Protein AF-A0A930RIY2-F1 (afdb_monomer)

Sequence (164 aa):
MNDEELATIKSMLDIPRTINLCKFKLENVSKNFFSSYSLIGGMIKDPFEQYTRGIDPYHAALVITTNESVLKKRIERYMRRYGLFAEEFTKSELEELRTSVKSKNSTNLTKRAYEWIQEVDYYLTARYDDEIYLNMTGEEKIQQLREMQELDNEFEDMMRGVEI

Mean predicted aligned error: 11.51 Å

Foldseek 3Di:
DDPVLLVLLVVLLCLVVVLVVLVVCLVCLLVVLVQAAAQCWPPHAHPVRDIHHHDHPVVSVVSSVVSNVVSVVVSVVSCQLSVQLCVVDDPVLSVVCVVCSVVVHDDPSSVVSSVSSVVSVVVVVVVVVVVVQVPDDPVVVVVVVVVVVVVVVVVVVVVVVPDD

Radius of gyration: 24.37 Å; Cα contacts (8 Å, |Δi|>4): 97; chains: 1; bounding box: 45×56×54 Å

Secondary structure (DSSP, 8-state):
--HHHHHHHHHHHTHHHHHHHHHHHHHTHHHHHHHH-BSSEEEEE-TTSPEEEB--HHHHHHHHHHHHHHHHHHHHHHHHHHHHHHHTS-HHHHHHHHHHHHHT---HHHHHHHHHHHHHHHHHHHHHHHHHHHHS-HHHHHHHHHHHHHHHHHHHHHHHTT--

pLDDT: mean 84.25, std 10.57, range [46.91, 95.94]

Structure (mmCIF, N/CA/C/O backbone):
data_AF-A0A930RIY2-F1
#
_entry.id   AF-A0A930RIY2-F1
#
loop_
_atom_site.group_PDB
_atom_site.id
_atom_site.type_symbol
_atom_site.label_atom_id
_atom_site.label_alt_id
_atom_site.label_comp_id
_atom_site.label_asym_id
_atom_site.label_entity_id
_atom_site.label_seq_id
_atom_site.pdbx_PDB_ins_code
_atom_site.Cartn_x
_atom_site.Cartn_y
_atom_site.Cartn_z
_atom_site.occupancy
_atom_site.B_iso_or_equiv
_atom_site.auth_seq_id
_atom_site.auth_comp_id
_atom_site.auth_asym_id
_atom_site.auth_atom_id
_atom_site.pdbx_PDB_model_num
ATOM 1 N N . MET A 1 1 ? -22.168 0.232 12.206 1.00 69.19 1 MET A N 1
ATOM 2 C CA . MET A 1 1 ? -20.896 0.718 11.644 1.00 69.19 1 MET A CA 1
ATOM 3 C C . MET A 1 1 ? -21.192 1.145 10.227 1.00 69.19 1 MET A C 1
ATOM 5 O O . MET A 1 1 ? -21.929 0.421 9.562 1.00 69.19 1 MET A O 1
ATOM 9 N N . ASN A 1 2 ? -20.722 2.317 9.816 1.00 85.50 2 ASN A N 1
ATOM 10 C CA . ASN A 1 2 ? -20.922 2.797 8.452 1.00 85.50 2 ASN A CA 1
ATOM 11 C C . ASN A 1 2 ? -20.088 1.944 7.472 1.00 85.50 2 ASN A C 1
ATOM 13 O O . ASN A 1 2 ? -19.041 1.410 7.848 1.00 85.50 2 ASN A O 1
ATOM 17 N N . ASP A 1 3 ? -20.537 1.795 6.226 1.00 86.19 3 ASP A N 1
ATOM 18 C CA . ASP A 1 3 ? -19.811 1.014 5.214 1.00 86.19 3 ASP A CA 1
ATOM 19 C C . ASP A 1 3 ? -18.448 1.651 4.884 1.00 86.19 3 ASP A C 1
ATOM 21 O O . ASP A 1 3 ? -17.471 0.941 4.631 1.00 86.19 3 ASP A O 1
ATOM 25 N N . GLU A 1 4 ? -18.354 2.980 4.975 1.00 86.31 4 GLU A N 1
ATOM 26 C CA . GLU A 1 4 ? -17.106 3.733 4.809 1.00 86.31 4 GLU A CA 1
ATOM 27 C C . GLU A 1 4 ? -16.102 3.455 5.936 1.00 86.31 4 GLU A C 1
ATOM 29 O O . GLU A 1 4 ? -14.951 3.118 5.659 1.00 86.31 4 GLU A O 1
ATOM 34 N N . GLU A 1 5 ? -16.543 3.508 7.199 1.00 86.38 5 GLU A N 1
ATOM 35 C CA . GLU A 1 5 ? -15.726 3.154 8.375 1.00 86.38 5 GLU A CA 1
ATOM 36 C C . GLU A 1 5 ? -15.212 1.713 8.280 1.00 86.38 5 GLU A C 1
ATOM 38 O O . GLU A 1 5 ? -14.064 1.404 8.604 1.00 86.38 5 GLU A O 1
ATOM 43 N N . LEU A 1 6 ? -16.062 0.804 7.796 1.00 88.38 6 LEU A N 1
ATOM 44 C CA . LEU A 1 6 ? -15.684 -0.587 7.600 1.00 88.38 6 LEU A CA 1
ATOM 45 C C . LEU A 1 6 ? -14.583 -0.720 6.548 1.00 88.38 6 LEU A C 1
ATOM 47 O O . LEU A 1 6 ? -13.618 -1.465 6.746 1.00 88.38 6 LEU A O 1
ATOM 51 N N . ALA A 1 7 ? -14.733 -0.018 5.425 1.00 89.19 7 ALA A N 1
ATOM 52 C CA . ALA A 1 7 ? -13.786 -0.057 4.323 1.00 89.19 7 ALA A CA 1
ATOM 53 C C . ALA A 1 7 ? -12.419 0.517 4.720 1.00 89.19 7 ALA A C 1
ATOM 55 O O . ALA A 1 7 ? -11.395 -0.096 4.401 1.00 89.19 7 ALA A O 1
ATOM 56 N N . THR A 1 8 ? -12.385 1.633 5.454 1.00 91.69 8 THR A N 1
ATOM 57 C CA . THR A 1 8 ? -11.132 2.259 5.902 1.00 91.69 8 THR A CA 1
ATOM 58 C C . THR A 1 8 ? -10.374 1.358 6.870 1.00 91.69 8 THR A C 1
ATOM 60 O O . THR A 1 8 ? -9.213 1.034 6.602 1.00 91.69 8 THR A O 1
ATOM 63 N N . ILE A 1 9 ? -11.028 0.851 7.922 1.00 91.44 9 ILE A N 1
ATOM 64 C CA . ILE A 1 9 ? -10.395 -0.058 8.893 1.00 91.44 9 ILE A CA 1
ATOM 65 C C . ILE A 1 9 ? -9.908 -1.329 8.192 1.00 91.44 9 ILE A C 1
ATOM 67 O O . ILE A 1 9 ? -8.777 -1.772 8.403 1.00 91.44 9 ILE A O 1
ATOM 71 N N . LYS A 1 10 ? -10.727 -1.910 7.305 1.00 92.38 10 LYS A N 1
ATOM 72 C CA . LYS A 1 10 ? -10.335 -3.095 6.535 1.00 92.38 10 LYS A CA 1
ATOM 73 C C . LYS A 1 10 ? -9.099 -2.828 5.678 1.00 92.38 10 LYS A C 1
ATOM 75 O O . LYS A 1 10 ? -8.189 -3.652 5.662 1.00 92.38 10 LYS A O 1
ATOM 80 N N . SER A 1 11 ? -9.046 -1.679 5.004 1.00 91.56 11 SER A N 1
ATOM 81 C CA . SER A 1 11 ? -7.895 -1.299 4.185 1.00 91.56 11 SER A CA 1
ATOM 82 C C . SER A 1 11 ? -6.613 -1.168 5.013 1.00 91.56 11 SER A C 1
ATOM 84 O O . SER A 1 11 ? -5.565 -1.635 4.566 1.00 91.56 11 SER A O 1
ATOM 86 N N . MET A 1 12 ? -6.706 -0.621 6.234 1.00 93.00 12 MET A N 1
ATOM 87 C CA . MET A 1 12 ? -5.584 -0.482 7.166 1.00 93.00 12 MET A CA 1
ATOM 88 C C . MET A 1 12 ? -5.091 -1.853 7.653 1.00 93.00 12 MET A C 1
ATOM 90 O O . MET A 1 12 ? -3.896 -2.147 7.613 1.00 93.00 12 MET A O 1
ATOM 94 N N . LEU A 1 13 ? -6.013 -2.744 8.028 1.00 92.50 13 LEU A N 1
ATOM 95 C CA . LEU A 1 13 ? -5.689 -4.108 8.458 1.00 92.50 13 LEU A CA 1
ATOM 96 C C . LEU A 1 13 ? -5.088 -4.978 7.344 1.00 92.50 13 LEU A C 1
ATOM 98 O O . LEU A 1 13 ? -4.334 -5.909 7.639 1.00 92.50 13 LEU A O 1
ATOM 102 N N . ASP A 1 14 ? -5.402 -4.681 6.080 1.00 94.12 14 ASP A N 1
ATOM 103 C CA . ASP A 1 14 ? -4.854 -5.368 4.907 1.00 94.12 14 ASP A CA 1
ATOM 104 C C . ASP A 1 14 ? -3.456 -4.856 4.500 1.00 94.12 14 ASP A C 1
ATOM 106 O O . ASP A 1 14 ? -2.794 -5.490 3.669 1.00 94.12 14 ASP A O 1
ATOM 110 N N . ILE A 1 15 ? -2.944 -3.763 5.088 1.00 93.44 15 ILE A N 1
ATOM 111 C CA . ILE A 1 15 ? -1.629 -3.199 4.731 1.00 93.44 15 ILE A CA 1
ATOM 112 C C . ILE A 1 15 ? -0.478 -4.222 4.813 1.00 93.44 15 ILE A C 1
ATOM 114 O O . ILE A 1 15 ? 0.311 -4.299 3.869 1.00 93.44 15 ILE A O 1
ATOM 118 N N . PRO A 1 16 ? -0.357 -5.076 5.846 1.00 93.75 16 PRO A N 1
ATOM 119 C CA . PRO A 1 16 ? 0.703 -6.086 5.883 1.00 93.75 16 PRO A CA 1
ATOM 120 C C . PRO A 1 16 ? 0.680 -7.024 4.667 1.00 93.75 16 PRO A C 1
ATOM 122 O O . PRO A 1 16 ? 1.724 -7.387 4.119 1.00 93.75 16 PRO A O 1
ATOM 125 N N . ARG A 1 17 ? -0.519 -7.379 4.185 1.00 94.50 17 ARG A N 1
ATOM 126 C CA . ARG A 1 17 ? -0.685 -8.201 2.983 1.00 94.50 17 ARG A CA 1
ATOM 127 C C . ARG A 1 17 ? -0.276 -7.434 1.727 1.00 94.50 17 ARG A C 1
ATOM 129 O O . ARG A 1 17 ? 0.386 -8.008 0.861 1.00 94.50 17 ARG A O 1
ATOM 136 N N . THR A 1 18 ? -0.636 -6.155 1.618 1.00 93.94 18 THR A N 1
ATOM 137 C CA . THR A 1 18 ? -0.250 -5.329 0.463 1.00 93.94 18 THR A CA 1
ATOM 138 C C . THR A 1 18 ? 1.257 -5.069 0.420 1.00 93.94 18 THR A C 1
ATOM 140 O O . THR A 1 18 ? 1.834 -5.099 -0.668 1.00 93.94 18 THR A O 1
ATOM 143 N N . ILE A 1 19 ? 1.920 -4.920 1.573 1.00 93.75 19 ILE A N 1
ATOM 144 C CA . ILE A 1 19 ? 3.385 -4.843 1.680 1.00 93.75 19 ILE A CA 1
ATOM 145 C C . ILE A 1 19 ? 4.026 -6.112 1.117 1.00 93.75 19 ILE A C 1
ATOM 147 O O . ILE A 1 19 ? 4.914 -6.019 0.270 1.00 93.75 19 ILE A O 1
ATOM 151 N N . ASN A 1 20 ? 3.558 -7.292 1.531 1.00 95.75 20 ASN A N 1
ATOM 152 C CA . ASN A 1 20 ? 4.089 -8.564 1.034 1.00 95.75 20 ASN A CA 1
ATOM 153 C C . ASN A 1 20 ? 3.883 -8.720 -0.477 1.00 95.75 20 ASN A C 1
ATOM 155 O O . ASN A 1 20 ? 4.797 -9.141 -1.182 1.00 95.75 20 ASN A O 1
ATOM 159 N N . LEU A 1 21 ? 2.725 -8.305 -0.998 1.00 94.75 21 LEU A N 1
ATOM 160 C CA . LEU A 1 21 ? 2.482 -8.283 -2.439 1.00 94.75 21 LEU A CA 1
ATOM 161 C C . LEU A 1 21 ? 3.440 -7.326 -3.167 1.00 94.75 21 LEU A C 1
ATOM 163 O O . LEU A 1 21 ? 3.935 -7.655 -4.243 1.00 94.75 21 LEU A O 1
ATOM 167 N N . CYS A 1 22 ? 3.716 -6.150 -2.599 1.00 93.31 22 CYS A N 1
ATOM 168 C CA . CYS A 1 22 ? 4.669 -5.205 -3.178 1.00 93.31 22 CYS A CA 1
ATOM 169 C C . CYS A 1 22 ? 6.101 -5.753 -3.151 1.00 93.31 22 CYS A C 1
ATOM 171 O O . CYS A 1 22 ? 6.808 -5.589 -4.140 1.00 93.31 22 CYS A O 1
ATOM 173 N N . LYS A 1 23 ? 6.513 -6.438 -2.075 1.00 95.38 23 LYS A N 1
ATOM 174 C CA . LYS A 1 23 ? 7.815 -7.122 -1.989 1.00 95.38 23 LYS A CA 1
ATOM 175 C C . LYS A 1 23 ? 7.941 -8.219 -3.042 1.00 95.38 23 LYS A C 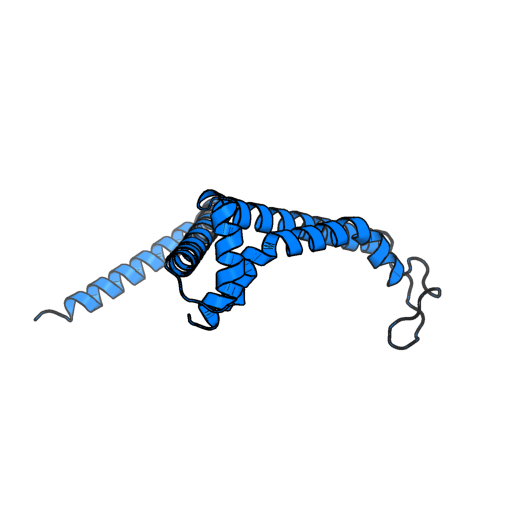1
ATOM 177 O O . LYS A 1 23 ? 8.906 -8.229 -3.794 1.00 95.38 23 LYS A O 1
ATOM 182 N N . PHE A 1 24 ? 6.913 -9.054 -3.181 1.00 95.88 24 PHE A N 1
ATOM 183 C CA . PHE A 1 24 ? 6.867 -10.076 -4.225 1.00 95.88 24 PHE A CA 1
ATOM 184 C C . PHE A 1 24 ? 6.975 -9.466 -5.632 1.00 95.88 24 PHE A C 1
ATOM 186 O O . PHE A 1 24 ? 7.712 -9.965 -6.480 1.00 95.88 24 PHE A O 1
ATOM 193 N N . LYS A 1 25 ? 6.268 -8.358 -5.893 1.00 94.00 25 LYS A N 1
ATOM 194 C CA . LYS A 1 25 ? 6.387 -7.630 -7.165 1.00 94.00 25 LYS A CA 1
ATOM 195 C C . LYS A 1 25 ? 7.785 -7.056 -7.365 1.00 94.00 25 LYS A C 1
ATOM 197 O O . LYS A 1 25 ? 8.281 -7.133 -8.481 1.00 94.00 25 LYS A O 1
ATOM 202 N N . LEU A 1 26 ? 8.396 -6.513 -6.310 1.00 94.44 26 LEU A N 1
ATOM 203 C CA . LEU A 1 26 ? 9.739 -5.933 -6.337 1.00 94.44 26 LEU A CA 1
ATOM 204 C C . LEU A 1 26 ? 10.788 -6.983 -6.725 1.00 94.44 26 LEU A C 1
ATOM 206 O O . LEU A 1 26 ? 11.596 -6.734 -7.610 1.00 94.44 26 LEU A O 1
ATOM 210 N N . GLU A 1 27 ? 10.721 -8.173 -6.127 1.00 95.94 27 GLU A N 1
ATOM 211 C CA . GLU A 1 27 ? 11.611 -9.300 -6.446 1.00 95.94 27 GLU A CA 1
ATOM 212 C C . GLU A 1 27 ? 11.461 -9.792 -7.894 1.00 95.94 27 GLU A C 1
ATOM 214 O O . GLU A 1 27 ? 12.391 -10.361 -8.459 1.00 95.94 27 GLU A O 1
ATOM 219 N N . ASN A 1 28 ? 10.301 -9.556 -8.514 1.00 95.31 28 ASN A N 1
ATOM 220 C CA . ASN A 1 28 ? 9.973 -10.046 -9.851 1.00 95.31 28 ASN A CA 1
ATOM 221 C C . ASN A 1 28 ? 9.880 -8.938 -10.919 1.00 95.31 28 ASN A C 1
ATOM 223 O O . ASN A 1 28 ? 9.392 -9.218 -12.013 1.00 95.31 28 ASN A O 1
ATOM 227 N N . VAL A 1 29 ? 10.329 -7.699 -10.662 1.00 93.19 29 VAL A N 1
ATOM 228 C CA . VAL A 1 29 ? 10.192 -6.582 -11.628 1.00 93.19 29 VAL A CA 1
ATOM 229 C C . VAL A 1 29 ? 10.844 -6.911 -12.967 1.00 93.19 29 VAL A C 1
ATOM 231 O O . VAL A 1 29 ? 10.189 -6.819 -14.004 1.00 93.19 29 VAL A O 1
ATOM 234 N N . SER A 1 30 ? 12.109 -7.331 -12.952 1.00 92.12 30 SER A N 1
ATOM 235 C CA . SER A 1 30 ? 12.857 -7.667 -14.168 1.00 92.12 30 SER A CA 1
ATOM 236 C C . SER A 1 30 ? 12.238 -8.857 -14.901 1.00 92.12 30 SER A C 1
ATOM 238 O O . SER A 1 30 ? 12.022 -8.804 -16.109 1.00 92.12 30 SER A O 1
ATOM 240 N N . LYS A 1 31 ? 11.871 -9.909 -14.163 1.00 93.06 31 LYS A N 1
ATOM 241 C CA . LYS A 1 31 ? 11.216 -11.101 -14.714 1.00 93.06 31 LYS A CA 1
ATOM 242 C C . LYS A 1 31 ? 9.894 -10.760 -15.407 1.00 93.06 31 LYS A C 1
ATOM 24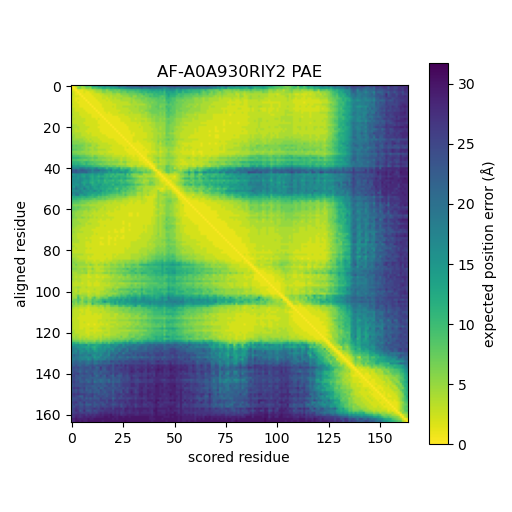4 O O . LYS A 1 31 ? 9.658 -11.221 -16.518 1.00 93.06 31 LYS A O 1
ATOM 249 N N . ASN A 1 32 ? 9.063 -9.931 -14.779 1.00 90.75 32 ASN A N 1
ATOM 250 C CA . ASN A 1 32 ? 7.787 -9.485 -15.341 1.00 90.75 32 ASN A CA 1
ATOM 251 C C . ASN A 1 32 ? 7.978 -8.545 -16.540 1.00 90.75 32 ASN A C 1
ATOM 253 O O . ASN A 1 32 ? 7.176 -8.549 -17.473 1.00 90.75 32 ASN A O 1
ATOM 257 N N . PHE A 1 33 ? 9.045 -7.742 -16.532 1.00 90.00 33 PHE A N 1
ATOM 258 C CA . PHE A 1 33 ? 9.402 -6.920 -17.680 1.00 90.00 33 PHE A CA 1
ATOM 259 C C . PHE A 1 33 ? 9.737 -7.813 -18.883 1.00 90.00 33 PHE A C 1
ATOM 261 O O . PHE A 1 33 ? 9.082 -7.727 -19.919 1.00 90.00 33 PHE A O 1
ATOM 268 N N . PHE A 1 34 ? 10.671 -8.752 -18.731 1.00 89.56 34 PHE A N 1
ATOM 269 C CA . PHE A 1 34 ? 11.093 -9.629 -19.829 1.00 89.56 34 PHE A CA 1
ATOM 270 C C . PHE A 1 34 ? 10.067 -10.697 -20.230 1.00 89.56 34 PHE A C 1
ATOM 272 O O . PHE A 1 34 ? 10.224 -11.316 -21.277 1.00 89.56 34 PHE A O 1
ATOM 279 N N . SER A 1 35 ? 8.999 -10.915 -19.455 1.00 87.31 35 SER A N 1
ATOM 280 C CA . SER A 1 35 ? 7.879 -11.753 -19.904 1.00 87.31 35 SER A CA 1
ATOM 281 C C . SER A 1 35 ? 6.965 -11.044 -20.906 1.00 87.31 35 SER A C 1
ATOM 283 O O . SER A 1 35 ? 6.204 -11.707 -21.602 1.00 87.31 35 SER A O 1
ATOM 285 N N . SER A 1 36 ? 7.015 -9.710 -20.955 1.00 83.31 36 SER A N 1
ATOM 286 C CA . SER A 1 36 ? 6.127 -8.879 -21.784 1.00 83.31 36 SER A CA 1
ATOM 287 C C . SER A 1 36 ? 6.885 -8.117 -22.872 1.00 83.31 36 SER A C 1
ATOM 289 O O . SER A 1 36 ? 6.298 -7.690 -23.862 1.00 83.31 36 SER A O 1
ATOM 291 N N . TYR A 1 37 ? 8.195 -7.953 -22.695 1.00 84.81 37 TYR A N 1
ATOM 292 C CA . TYR A 1 37 ? 9.058 -7.144 -23.541 1.00 84.81 37 TYR A CA 1
ATOM 293 C C . TYR A 1 37 ? 10.274 -7.941 -24.004 1.00 84.81 37 TYR A C 1
ATOM 295 O O . TYR A 1 37 ? 10.851 -8.719 -23.2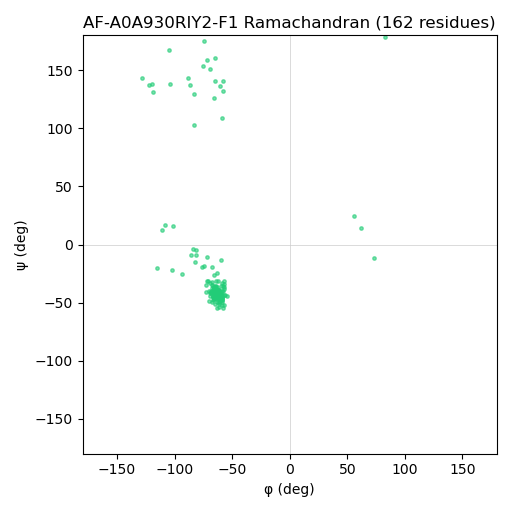46 1.00 84.81 37 TYR A O 1
ATOM 303 N N . SER A 1 38 ? 10.695 -7.707 -25.246 1.00 85.38 38 SER A N 1
ATOM 304 C CA . SER A 1 38 ? 11.892 -8.312 -25.829 1.00 85.38 38 SER A CA 1
ATOM 305 C C . SER A 1 38 ? 12.884 -7.228 -26.232 1.00 85.38 38 SER A C 1
ATOM 307 O O . SER A 1 38 ? 12.500 -6.218 -26.814 1.00 85.38 38 SER A O 1
ATOM 309 N N . LEU A 1 39 ? 14.170 -7.446 -25.957 1.00 86.94 39 LEU A N 1
ATOM 310 C CA . LEU A 1 39 ? 15.234 -6.538 -26.401 1.00 86.94 39 LEU A CA 1
ATOM 311 C C . LEU A 1 39 ? 15.486 -6.654 -27.911 1.00 86.94 39 LEU A C 1
ATOM 313 O O . LEU A 1 39 ? 15.763 -5.666 -28.578 1.00 86.94 39 LEU A O 1
ATOM 317 N N . ILE A 1 40 ? 15.353 -7.862 -28.461 1.00 85.00 40 ILE A N 1
ATOM 318 C CA . ILE A 1 40 ? 15.619 -8.152 -29.879 1.00 85.00 40 ILE A CA 1
ATOM 319 C C . ILE A 1 40 ? 14.326 -8.044 -30.711 1.00 85.00 40 ILE A C 1
ATOM 321 O O . ILE A 1 40 ? 14.363 -7.742 -31.901 1.00 85.00 40 ILE A O 1
ATOM 325 N N . GLY A 1 41 ? 13.167 -8.231 -30.074 1.00 81.75 41 GLY A N 1
ATOM 326 C CA . GLY A 1 41 ? 11.870 -8.362 -30.738 1.00 81.75 41 GLY A CA 1
ATOM 327 C C . GLY A 1 41 ? 11.613 -9.787 -31.234 1.00 81.75 41 GLY A C 1
ATOM 328 O O . GLY A 1 41 ? 12.429 -10.685 -31.032 1.00 81.75 41 GLY A O 1
ATOM 329 N N . GLY A 1 42 ? 10.444 -10.032 -31.828 1.00 74.00 42 GLY A N 1
ATOM 330 C CA . GLY A 1 42 ? 10.153 -11.274 -32.564 1.00 74.00 42 GLY A CA 1
ATOM 331 C C . GLY A 1 42 ? 9.928 -12.544 -31.730 1.00 74.00 42 GLY A C 1
ATOM 332 O O . GLY A 1 42 ? 9.469 -13.542 -32.271 1.00 74.00 42 GLY A O 1
ATOM 333 N N . MET A 1 43 ? 10.225 -12.536 -30.427 1.00 72.31 43 MET A N 1
ATOM 334 C CA . MET A 1 43 ? 10.127 -13.732 -29.571 1.00 72.31 43 MET A CA 1
ATOM 335 C C . MET A 1 43 ? 8.876 -13.769 -28.686 1.00 72.31 43 MET A C 1
ATOM 337 O O . MET A 1 43 ? 8.464 -14.842 -28.256 1.00 72.31 43 MET A O 1
ATOM 341 N N . ILE A 1 44 ? 8.265 -12.613 -28.419 1.00 82.00 44 ILE A N 1
ATOM 342 C CA . ILE A 1 44 ? 7.082 -12.482 -27.559 1.00 82.00 44 ILE A CA 1
ATOM 343 C C . ILE A 1 44 ? 5.950 -11.911 -28.403 1.00 82.00 44 ILE A C 1
ATOM 345 O O . ILE A 1 44 ? 6.162 -10.924 -29.111 1.00 82.00 44 ILE A O 1
ATOM 349 N N . LYS A 1 45 ? 4.770 -12.532 -28.334 1.00 81.88 45 LYS A N 1
ATOM 350 C CA . LYS A 1 45 ? 3.540 -11.995 -28.920 1.00 81.88 45 LYS A CA 1
ATOM 351 C C . LYS A 1 45 ? 2.860 -11.057 -27.924 1.00 81.88 45 LYS A C 1
ATOM 353 O O . LYS A 1 45 ? 2.797 -11.363 -26.735 1.00 81.88 45 LYS A O 1
ATOM 358 N N . ASP A 1 46 ? 2.368 -9.932 -28.412 1.00 77.62 46 ASP A N 1
ATOM 359 C CA . ASP A 1 46 ? 1.526 -9.020 -27.649 1.00 77.62 46 ASP A CA 1
ATOM 360 C C . ASP A 1 46 ? 0.092 -9.589 -27.491 1.00 77.62 46 ASP A C 1
ATOM 362 O O . ASP A 1 46 ? -0.227 -10.646 -28.052 1.00 77.62 46 ASP A O 1
ATOM 366 N N . PRO A 1 47 ? -0.802 -8.921 -26.734 1.00 81.81 47 PRO A N 1
ATOM 367 C CA . PRO A 1 47 ? -2.191 -9.363 -26.573 1.00 81.81 47 PRO A CA 1
ATOM 368 C C . PRO A 1 47 ? -3.008 -9.453 -27.875 1.00 81.81 47 PRO A C 1
ATOM 370 O O . PRO A 1 47 ? -4.086 -10.040 -27.862 1.00 81.81 47 PRO A O 1
ATOM 373 N N . PHE A 1 48 ? -2.520 -8.886 -28.982 1.00 84.56 48 PHE A N 1
ATOM 374 C CA . PHE A 1 48 ? -3.141 -8.930 -30.309 1.00 84.56 48 PHE A CA 1
ATOM 375 C C . PHE A 1 48 ? -2.467 -9.960 -31.233 1.00 84.56 48 PHE A C 1
ATOM 377 O O . PHE A 1 48 ? -2.652 -9.920 -32.449 1.00 84.56 48 PHE A O 1
ATOM 384 N N . GLU A 1 49 ? -1.684 -10.877 -30.658 1.00 82.69 49 GLU A N 1
ATOM 385 C CA . GLU A 1 49 ? -0.884 -11.895 -31.343 1.00 82.69 49 GLU A CA 1
ATOM 386 C C . GLU A 1 49 ? 0.214 -11.372 -32.284 1.00 82.69 49 GLU A C 1
ATOM 388 O O . GLU A 1 49 ? 0.794 -12.142 -33.060 1.00 82.69 49 GLU A O 1
ATOM 393 N N . GLN A 1 50 ? 0.561 -10.091 -32.200 1.00 82.12 50 GLN A N 1
ATOM 394 C CA . GLN A 1 50 ? 1.627 -9.512 -33.006 1.00 82.12 50 GLN A CA 1
ATOM 395 C C . GLN A 1 50 ? 2.968 -9.663 -32.301 1.00 82.12 50 GLN A C 1
ATOM 397 O O . GLN A 1 50 ? 3.079 -9.545 -31.083 1.00 82.12 50 GLN A O 1
ATOM 402 N N . TYR A 1 51 ? 4.025 -9.914 -33.069 1.00 81.94 51 TYR A N 1
ATOM 403 C CA . TYR A 1 51 ? 5.362 -9.969 -32.499 1.00 81.94 51 TYR A CA 1
ATOM 404 C C . TYR A 1 51 ? 5.782 -8.599 -31.968 1.00 81.94 51 TYR A C 1
ATOM 406 O O . TYR A 1 51 ? 5.798 -7.603 -32.692 1.00 81.94 51 TYR A O 1
ATOM 414 N N . THR A 1 52 ? 6.176 -8.578 -30.699 1.00 79.81 52 THR A N 1
ATOM 415 C CA . THR A 1 52 ? 6.746 -7.401 -30.046 1.00 79.81 52 THR A CA 1
ATOM 416 C C . THR A 1 52 ? 7.992 -6.925 -30.788 1.00 79.81 52 THR A C 1
ATOM 418 O O . THR A 1 52 ? 8.817 -7.717 -31.259 1.00 79.81 52 THR A O 1
ATOM 421 N N . ARG A 1 53 ? 8.135 -5.603 -30.897 1.00 81.94 53 ARG A N 1
ATOM 422 C CA . ARG A 1 53 ? 9.357 -4.976 -31.410 1.00 81.94 53 ARG A CA 1
ATOM 423 C C . ARG A 1 53 ? 10.451 -5.023 -30.348 1.00 81.94 53 ARG A C 1
ATOM 425 O O . ARG A 1 53 ? 10.156 -5.060 -29.155 1.00 81.94 53 ARG A O 1
ATOM 432 N N . GLY A 1 54 ? 11.700 -5.008 -30.805 1.00 86.88 54 GLY A N 1
ATOM 433 C CA . GLY A 1 54 ? 12.850 -4.862 -29.923 1.00 86.88 54 GLY A CA 1
ATOM 434 C C . GLY A 1 54 ? 12.790 -3.536 -29.172 1.00 86.88 54 GLY A C 1
ATOM 435 O O . GLY A 1 54 ? 12.459 -2.501 -29.755 1.00 86.88 54 GLY A O 1
ATOM 436 N N . ILE A 1 55 ? 13.085 -3.585 -27.879 1.00 87.06 55 ILE A N 1
ATOM 437 C CA . ILE A 1 55 ? 13.201 -2.413 -27.016 1.00 87.06 55 ILE A CA 1
ATOM 438 C C . ILE A 1 55 ? 14.671 -2.126 -26.756 1.00 87.06 55 ILE A C 1
ATOM 440 O O . ILE A 1 55 ? 15.465 -3.026 -26.486 1.00 87.06 55 ILE A O 1
ATOM 444 N N . ASP A 1 56 ? 15.006 -0.842 -26.804 1.00 89.94 56 ASP A N 1
ATOM 445 C CA . ASP A 1 56 ? 16.331 -0.345 -26.478 1.00 89.94 56 ASP A CA 1
ATOM 446 C C . ASP A 1 56 ? 16.746 -0.724 -25.033 1.00 89.94 56 ASP A C 1
ATOM 448 O O . ASP A 1 56 ? 15.969 -0.511 -24.092 1.00 89.94 56 ASP A O 1
ATOM 452 N N . PRO A 1 57 ? 17.961 -1.267 -24.816 1.00 91.06 57 PRO A N 1
ATOM 453 C CA . PRO A 1 57 ? 18.435 -1.642 -23.487 1.00 91.06 57 PRO A CA 1
ATOM 454 C C . PRO A 1 57 ? 18.434 -0.502 -22.461 1.00 91.06 57 PRO A C 1
ATOM 456 O O . PRO A 1 57 ? 18.161 -0.762 -21.287 1.00 91.06 57 PRO A O 1
ATOM 459 N N . TYR A 1 58 ? 18.694 0.749 -22.868 1.00 92.06 58 TYR A N 1
ATOM 460 C CA . TYR A 1 58 ? 18.636 1.881 -21.936 1.00 92.06 58 TYR A CA 1
ATOM 461 C C . TYR A 1 58 ? 17.203 2.150 -21.492 1.00 92.06 58 TYR A C 1
ATOM 463 O O . TYR A 1 58 ? 16.952 2.342 -20.301 1.00 92.06 58 TYR A O 1
ATOM 471 N N . HIS A 1 59 ? 16.248 2.089 -22.422 1.00 87.75 59 HIS A N 1
ATOM 472 C CA . HIS A 1 59 ? 14.833 2.183 -22.081 1.00 87.75 59 HIS A CA 1
ATOM 473 C C . HIS A 1 59 ? 14.395 1.059 -21.128 1.00 87.75 59 HIS A C 1
ATOM 475 O O . HIS A 1 59 ? 13.735 1.324 -20.123 1.00 87.75 59 HIS A O 1
ATOM 481 N N . ALA A 1 60 ? 14.810 -0.184 -21.386 1.00 90.06 60 ALA A N 1
ATOM 482 C CA . ALA A 1 60 ? 14.510 -1.313 -20.507 1.00 90.06 60 ALA A CA 1
ATOM 483 C C . ALA A 1 60 ? 15.062 -1.107 -19.085 1.00 90.06 60 ALA A C 1
ATOM 485 O O . ALA A 1 60 ? 14.337 -1.285 -18.102 1.00 90.06 60 ALA A O 1
ATOM 486 N N . ALA A 1 61 ? 16.322 -0.676 -18.968 1.00 93.31 61 ALA A N 1
ATOM 487 C CA . ALA A 1 61 ? 16.945 -0.379 -17.681 1.00 93.31 61 ALA A CA 1
ATOM 488 C C . ALA A 1 61 ? 16.211 0.747 -16.936 1.00 93.31 61 ALA A C 1
ATOM 490 O O . ALA A 1 61 ? 15.940 0.622 -15.739 1.00 93.31 61 ALA A O 1
ATOM 491 N N . LEU A 1 62 ? 15.834 1.818 -17.640 1.00 92.25 62 LEU A N 1
ATOM 492 C CA . LEU A 1 62 ? 15.069 2.923 -17.066 1.00 92.25 62 LEU A CA 1
ATOM 493 C C . LEU A 1 62 ? 13.724 2.439 -16.508 1.00 92.25 62 LEU A C 1
ATOM 495 O O . LEU A 1 62 ? 13.387 2.754 -15.367 1.00 92.25 62 LEU A O 1
ATOM 499 N N . VAL A 1 63 ? 12.967 1.644 -17.269 1.00 87.50 63 VAL A N 1
ATOM 500 C CA . VAL A 1 63 ? 11.651 1.150 -16.833 1.00 87.50 63 VAL A CA 1
ATOM 501 C C . VAL A 1 63 ? 11.774 0.245 -15.606 1.00 87.50 63 VAL A C 1
ATOM 503 O O . VAL A 1 63 ? 11.027 0.415 -14.640 1.00 87.50 63 VAL A O 1
ATOM 506 N N . ILE A 1 64 ? 12.727 -0.691 -15.608 1.00 90.06 64 ILE A N 1
ATOM 507 C CA . ILE A 1 64 ? 12.958 -1.605 -14.480 1.00 90.06 64 ILE A CA 1
ATOM 508 C C . ILE A 1 64 ? 13.337 -0.814 -13.223 1.00 90.06 64 ILE A C 1
ATOM 510 O O . ILE A 1 64 ? 12.664 -0.934 -12.199 1.00 90.06 64 ILE A O 1
ATOM 514 N N . THR A 1 65 ? 14.360 0.040 -13.306 1.00 91.00 65 THR A N 1
ATOM 515 C CA . THR A 1 65 ? 14.845 0.826 -12.157 1.00 91.00 65 THR A CA 1
ATOM 516 C C . THR A 1 65 ? 13.780 1.780 -11.615 1.00 91.00 65 THR A C 1
ATOM 518 O O . THR A 1 65 ? 13.594 1.884 -10.398 1.00 91.00 65 THR A O 1
ATOM 521 N N . THR A 1 66 ? 13.010 2.423 -12.498 1.00 89.56 66 THR A N 1
ATOM 522 C CA . THR A 1 66 ? 11.887 3.280 -12.099 1.00 89.56 66 THR A CA 1
ATOM 523 C C . THR A 1 66 ? 10.837 2.470 -11.342 1.00 89.56 66 THR A C 1
ATOM 525 O O . THR A 1 66 ? 10.460 2.852 -10.233 1.00 89.56 66 THR A O 1
ATOM 528 N N . ASN A 1 67 ? 10.417 1.316 -11.869 1.00 88.56 67 ASN A N 1
ATOM 529 C CA . ASN A 1 67 ? 9.433 0.450 -11.214 1.00 88.56 67 ASN A CA 1
ATOM 530 C C . ASN A 1 67 ? 9.909 -0.055 -9.847 1.00 88.56 67 ASN A C 1
ATOM 532 O O . ASN A 1 67 ? 9.146 -0.025 -8.877 1.00 88.56 67 ASN A O 1
ATOM 536 N N . GLU A 1 68 ? 11.171 -0.472 -9.740 1.00 92.44 68 GLU A N 1
ATOM 537 C CA . GLU A 1 68 ? 11.768 -0.860 -8.461 1.00 92.44 68 GLU A CA 1
ATOM 538 C C . GLU A 1 68 ? 11.731 0.289 -7.450 1.00 92.44 68 GLU A C 1
ATOM 540 O O . GLU A 1 68 ? 11.337 0.090 -6.298 1.00 92.44 68 GLU A O 1
ATOM 545 N N . SER A 1 69 ? 12.102 1.503 -7.870 1.00 87.25 69 SER A N 1
ATOM 546 C CA . SER A 1 69 ? 12.106 2.680 -6.996 1.00 87.25 69 SER A CA 1
ATOM 547 C C . SER A 1 69 ? 10.700 3.037 -6.501 1.00 87.25 69 SER A C 1
ATOM 549 O O . SER A 1 69 ? 10.508 3.310 -5.313 1.00 87.25 69 SER A O 1
ATOM 551 N N . VAL A 1 70 ? 9.693 2.958 -7.378 1.00 88.31 70 VAL A N 1
ATOM 552 C CA . VAL A 1 70 ? 8.288 3.220 -7.043 1.00 88.31 70 VAL A CA 1
ATOM 553 C C . VAL A 1 70 ? 7.778 2.190 -6.040 1.00 88.31 70 VAL A C 1
ATOM 555 O O . VAL A 1 70 ? 7.142 2.562 -5.051 1.00 88.31 70 VAL A O 1
ATOM 558 N N . LEU A 1 71 ? 8.078 0.904 -6.249 1.00 89.00 71 LEU A N 1
ATOM 559 C CA . LEU A 1 71 ? 7.692 -0.164 -5.325 1.00 89.00 71 LEU A CA 1
ATOM 560 C C . LEU A 1 71 ? 8.372 -0.013 -3.961 1.00 89.00 71 LEU A C 1
ATOM 562 O O . LEU A 1 71 ? 7.689 -0.130 -2.946 1.00 89.00 71 LEU A O 1
ATOM 566 N N . LYS A 1 72 ? 9.669 0.319 -3.920 1.00 90.38 72 LYS A N 1
ATOM 567 C CA . LYS A 1 72 ? 10.400 0.596 -2.670 1.00 90.38 72 LYS A CA 1
ATOM 568 C C . LYS A 1 72 ? 9.761 1.749 -1.891 1.00 90.38 72 LYS A C 1
ATOM 570 O O . LYS A 1 72 ? 9.379 1.558 -0.739 1.00 90.38 72 LYS A O 1
ATOM 575 N N . LYS A 1 73 ? 9.530 2.897 -2.542 1.00 89.50 73 LYS A N 1
ATOM 576 C CA . LYS A 1 73 ? 8.846 4.053 -1.928 1.00 89.50 73 LYS A CA 1
ATOM 577 C C . LYS A 1 73 ? 7.428 3.711 -1.464 1.00 89.50 73 LYS A C 1
ATOM 579 O O . LYS A 1 73 ? 6.941 4.232 -0.464 1.00 89.50 73 LYS A O 1
ATOM 584 N N . ARG A 1 74 ? 6.717 2.854 -2.200 1.00 90.31 74 ARG A N 1
ATOM 585 C CA . ARG A 1 74 ? 5.369 2.410 -1.824 1.00 90.31 74 ARG A CA 1
ATOM 586 C C . ARG A 1 74 ? 5.388 1.505 -0.590 1.00 90.31 74 ARG A C 1
ATOM 588 O O . ARG A 1 74 ? 4.573 1.715 0.301 1.00 90.31 74 ARG A O 1
ATOM 595 N N . ILE A 1 75 ? 6.319 0.552 -0.520 1.00 90.62 75 ILE A N 1
ATOM 596 C CA . ILE A 1 75 ? 6.530 -0.299 0.662 1.00 90.62 75 ILE A CA 1
ATOM 597 C C . ILE A 1 75 ? 6.845 0.567 1.878 1.00 90.62 75 ILE A C 1
ATOM 599 O O . ILE A 1 75 ? 6.214 0.398 2.914 1.00 90.62 75 ILE A O 1
ATOM 603 N N . GLU A 1 76 ? 7.768 1.516 1.737 1.00 91.50 76 GLU A N 1
ATOM 604 C CA . GLU A 1 76 ? 8.161 2.413 2.820 1.00 91.50 76 GLU A CA 1
ATOM 605 C C . GLU A 1 76 ? 6.975 3.223 3.358 1.00 91.50 76 GLU A C 1
ATOM 607 O O . GLU A 1 76 ? 6.739 3.237 4.565 1.00 91.50 76 GLU A O 1
ATOM 612 N N . ARG A 1 77 ? 6.169 3.825 2.473 1.00 90.12 77 ARG A N 1
ATOM 613 C CA . ARG A 1 77 ? 4.952 4.554 2.870 1.00 90.12 77 ARG A CA 1
ATOM 614 C C . ARG A 1 77 ? 3.961 3.669 3.623 1.00 90.12 77 ARG A C 1
ATOM 616 O O . ARG A 1 77 ? 3.457 4.074 4.666 1.00 90.12 77 ARG A O 1
ATOM 623 N N . TYR A 1 78 ? 3.711 2.455 3.132 1.00 92.44 78 TYR A N 1
ATOM 624 C CA . TYR A 1 78 ? 2.827 1.511 3.816 1.00 92.44 78 TYR A CA 1
ATOM 625 C C . TYR A 1 78 ? 3.383 1.054 5.168 1.00 92.44 78 TYR A C 1
ATOM 627 O O . TYR A 1 78 ? 2.622 0.956 6.125 1.00 92.44 78 TYR A O 1
ATOM 635 N N . MET A 1 79 ? 4.692 0.806 5.266 1.00 92.19 79 MET A N 1
ATOM 636 C CA . MET A 1 79 ? 5.340 0.435 6.525 1.00 92.19 79 MET A CA 1
ATOM 637 C C . MET A 1 79 ? 5.245 1.553 7.559 1.00 92.19 79 MET A C 1
ATOM 639 O O . MET A 1 79 ? 4.907 1.270 8.701 1.00 92.19 79 MET A O 1
ATOM 643 N N . ARG A 1 80 ? 5.492 2.809 7.163 1.00 91.38 80 ARG A N 1
ATOM 644 C CA . ARG A 1 80 ? 5.351 3.969 8.055 1.00 91.38 80 ARG A CA 1
ATOM 645 C C . ARG A 1 80 ? 3.912 4.123 8.541 1.00 91.38 80 ARG A C 1
ATOM 647 O O . ARG A 1 80 ? 3.685 4.169 9.743 1.00 91.38 80 ARG A O 1
ATOM 654 N N . ARG A 1 81 ? 2.944 4.126 7.616 1.00 92.69 81 ARG A N 1
ATOM 655 C CA . ARG A 1 81 ? 1.517 4.269 7.947 1.00 92.69 81 ARG A CA 1
ATOM 656 C C . ARG A 1 81 ? 1.029 3.167 8.886 1.00 92.69 81 ARG A C 1
ATOM 658 O O . ARG A 1 81 ? 0.384 3.456 9.884 1.00 92.69 81 ARG A O 1
ATOM 665 N N . TYR A 1 82 ? 1.369 1.912 8.592 1.00 93.12 82 TYR A N 1
ATOM 666 C CA . TYR A 1 82 ? 0.983 0.792 9.449 1.00 93.12 82 TYR A CA 1
ATOM 667 C C . TYR A 1 82 ? 1.746 0.771 10.776 1.00 93.12 82 TYR A C 1
ATOM 669 O O . TYR A 1 82 ? 1.187 0.335 11.772 1.00 93.12 82 TYR A O 1
ATOM 677 N N . GLY A 1 83 ? 2.998 1.239 10.803 1.00 92.06 83 GLY A N 1
ATOM 678 C CA . GLY A 1 83 ? 3.781 1.387 12.030 1.00 92.06 83 GLY A CA 1
ATOM 679 C C . GLY A 1 83 ? 3.085 2.305 13.031 1.00 92.06 83 GLY A C 1
ATOM 680 O O . GLY A 1 83 ? 2.760 1.852 14.121 1.00 92.06 83 GLY A O 1
ATOM 681 N N . LEU A 1 84 ? 2.746 3.527 12.606 1.00 92.19 84 LEU A N 1
ATOM 682 C CA . LEU A 1 84 ? 2.018 4.506 13.429 1.00 92.19 84 LEU A CA 1
ATOM 683 C C . LEU A 1 84 ? 0.656 3.977 13.896 1.00 92.19 84 LEU A C 1
ATOM 685 O O . LEU A 1 84 ? 0.252 4.166 15.039 1.00 92.19 84 LEU A O 1
ATOM 689 N N . PHE A 1 85 ? -0.054 3.267 13.018 1.00 92.38 85 PHE A N 1
ATOM 690 C CA . PHE A 1 85 ? -1.312 2.633 13.395 1.00 92.38 85 PHE A CA 1
ATOM 691 C C . PHE A 1 85 ? -1.112 1.534 14.451 1.00 92.38 85 PHE A C 1
ATOM 693 O O . PHE A 1 85 ? -1.871 1.456 15.408 1.00 92.38 85 PHE A O 1
ATOM 700 N N . ALA A 1 86 ? -0.104 0.675 14.285 1.00 90.75 86 ALA A N 1
ATOM 701 C CA . ALA A 1 86 ? 0.120 -0.480 15.149 1.00 90.75 86 ALA A CA 1
ATOM 702 C C . ALA A 1 86 ? 0.688 -0.123 16.533 1.00 90.75 86 ALA A C 1
ATOM 704 O O . ALA A 1 86 ? 0.598 -0.953 17.432 1.00 90.75 86 ALA A O 1
ATOM 705 N N . GLU A 1 87 ? 1.263 1.067 16.710 1.00 90.88 87 GLU A N 1
ATOM 706 C CA . GLU A 1 87 ? 1.774 1.543 18.004 1.00 90.88 87 GLU A CA 1
ATOM 707 C C . GLU A 1 87 ? 0.670 1.679 19.065 1.00 90.88 87 GLU A C 1
ATOM 709 O O . GLU A 1 87 ? 0.921 1.411 20.238 1.00 90.88 87 GLU A O 1
ATOM 714 N N . GLU A 1 88 ? -0.558 1.997 18.651 1.00 88.19 88 GLU A N 1
ATOM 715 C CA . GLU A 1 88 ? -1.701 2.228 19.548 1.00 88.19 88 GLU A CA 1
ATOM 716 C C . GLU A 1 88 ? -2.408 0.936 20.002 1.00 88.19 88 GLU A C 1
ATOM 718 O O . GLU A 1 88 ? -3.197 0.936 20.948 1.00 88.19 88 GLU A O 1
ATOM 723 N N . PHE A 1 89 ? -2.157 -0.198 19.339 1.00 91.69 89 PHE A N 1
ATOM 724 C CA . PHE A 1 89 ? -2.909 -1.432 19.576 1.00 91.69 89 PHE A CA 1
ATOM 725 C C . PHE A 1 89 ? -2.019 -2.596 19.990 1.00 91.69 89 PHE A C 1
ATOM 727 O O . PHE A 1 89 ? -0.993 -2.907 19.383 1.00 91.69 89 PHE A O 1
ATOM 734 N N . THR A 1 90 ? -2.486 -3.348 20.981 1.00 92.06 90 THR A N 1
ATOM 735 C CA . THR A 1 90 ? -1.892 -4.640 21.318 1.00 92.06 90 THR A CA 1
ATOM 736 C C . THR A 1 90 ? -2.211 -5.691 20.250 1.00 92.06 90 THR A C 1
ATOM 738 O O . THR A 1 90 ? -3.198 -5.616 19.516 1.00 92.06 90 THR A O 1
ATOM 741 N N . LYS A 1 91 ? -1.398 -6.754 20.186 1.00 89.81 91 LYS A N 1
ATOM 742 C CA . LYS A 1 91 ? -1.631 -7.872 19.251 1.00 89.81 91 LYS A CA 1
ATOM 743 C C . LYS A 1 91 ? -3.005 -8.527 19.444 1.00 89.81 91 LYS A C 1
ATOM 745 O O . LYS A 1 91 ? -3.614 -8.939 18.463 1.00 89.81 91 LYS A O 1
ATOM 750 N N . SER A 1 92 ? -3.483 -8.621 20.686 1.00 90.06 92 SER A N 1
ATOM 751 C CA . SER A 1 92 ? -4.810 -9.156 21.014 1.00 90.06 92 SER A CA 1
ATOM 752 C C . SER A 1 92 ? -5.934 -8.267 20.490 1.00 90.06 92 SER A C 1
ATOM 754 O O . SER A 1 92 ? -6.864 -8.777 19.873 1.00 90.06 92 SER A O 1
ATOM 756 N N . GLU A 1 93 ? -5.819 -6.949 20.664 1.00 90.75 93 GLU A N 1
ATOM 757 C CA . GLU A 1 93 ? -6.812 -5.993 20.162 1.00 90.75 93 GLU A CA 1
ATOM 758 C C . GLU A 1 93 ? -6.860 -5.985 18.631 1.00 90.75 93 GLU A C 1
ATOM 760 O O . GLU A 1 93 ? -7.937 -5.915 18.052 1.00 90.75 93 GLU A O 1
ATOM 765 N N . LEU A 1 94 ? -5.725 -6.126 17.939 1.00 90.12 94 LEU A N 1
ATOM 766 C CA . LEU A 1 94 ? -5.720 -6.210 16.473 1.00 90.12 94 LEU A CA 1
ATOM 767 C C . LEU A 1 94 ? -6.458 -7.449 15.947 1.00 90.12 94 LEU A C 1
ATOM 769 O O . LEU A 1 94 ? -7.158 -7.367 14.933 1.00 90.12 94 LEU A O 1
ATOM 773 N N . GLU A 1 95 ? -6.326 -8.595 16.617 1.00 89.25 95 GLU A N 1
ATOM 774 C CA . GLU A 1 95 ? -7.086 -9.794 16.251 1.00 89.25 95 GLU A CA 1
ATOM 775 C C . GLU A 1 95 ? -8.575 -9.640 16.582 1.00 89.25 95 GLU A C 1
ATOM 777 O O . GLU A 1 95 ? -9.422 -9.977 15.752 1.00 89.25 95 GLU A O 1
ATOM 782 N N . GLU A 1 96 ? -8.907 -9.033 17.724 1.00 90.00 96 GLU A N 1
ATOM 783 C CA . GLU A 1 96 ? -10.291 -8.711 18.081 1.00 90.00 96 GLU A CA 1
ATOM 784 C C . GLU A 1 96 ? -10.935 -7.747 17.070 1.00 90.00 96 GLU A C 1
ATOM 786 O O . GLU A 1 96 ? -12.074 -7.955 16.629 1.00 90.00 96 GLU A O 1
ATOM 791 N N . LEU A 1 97 ? -10.184 -6.736 16.628 1.00 90.69 97 LEU A N 1
ATOM 792 C CA . LEU A 1 97 ? -10.590 -5.779 15.606 1.00 90.69 97 LEU A CA 1
ATOM 793 C C . LEU A 1 97 ? -10.851 -6.487 14.270 1.00 90.69 97 LEU A C 1
ATOM 795 O O . LEU A 1 97 ? -11.871 -6.230 13.630 1.00 90.69 97 LEU A O 1
ATOM 799 N N . ARG A 1 98 ? -10.009 -7.451 13.871 1.00 90.31 98 ARG A N 1
ATOM 800 C CA . ARG A 1 98 ? -10.241 -8.275 12.668 1.00 90.31 98 ARG A CA 1
ATOM 801 C C . ARG A 1 98 ? -11.540 -9.069 12.751 1.00 90.31 98 ARG A C 1
ATOM 803 O O . ARG A 1 98 ? -12.279 -9.128 11.765 1.00 90.31 98 ARG A O 1
ATOM 810 N N . THR A 1 99 ? -11.841 -9.681 13.894 1.00 88.69 99 THR A N 1
ATOM 811 C CA . THR A 1 99 ? -13.129 -10.366 14.105 1.00 88.69 99 THR A CA 1
ATOM 812 C C . THR A 1 99 ? -14.310 -9.399 14.114 1.00 88.69 99 THR A C 1
ATOM 814 O O . THR A 1 99 ? -15.347 -9.707 13.522 1.00 88.69 99 THR A O 1
ATOM 817 N N . SER A 1 100 ? -14.152 -8.212 14.702 1.00 87.75 100 SER A N 1
ATOM 818 C CA . SER A 1 100 ? -15.187 -7.169 14.745 1.00 87.75 100 SER A CA 1
ATOM 819 C C . SER A 1 100 ? -15.526 -6.656 13.340 1.00 87.75 100 SER A C 1
ATOM 821 O O . SER A 1 100 ? -16.694 -6.605 12.958 1.00 87.75 100 SER A O 1
ATOM 823 N N . VAL A 1 101 ? -14.509 -6.404 12.510 1.00 88.88 101 VAL A N 1
ATOM 824 C CA . VAL A 1 101 ? -14.677 -5.990 11.105 1.00 88.88 101 VAL A CA 1
ATOM 825 C C . VAL A 1 101 ? -15.350 -7.085 10.273 1.00 88.88 101 VAL A C 1
ATOM 827 O O . VAL A 1 101 ? -16.236 -6.791 9.471 1.00 88.88 101 VAL A O 1
ATOM 830 N N . LYS A 1 102 ? -14.988 -8.361 10.474 1.00 87.56 102 LYS A N 1
ATOM 831 C CA . LYS A 1 102 ? -15.634 -9.496 9.783 1.00 87.56 102 LYS A CA 1
ATOM 832 C C . LYS A 1 102 ? -17.105 -9.659 10.163 1.00 87.56 102 LYS A C 1
ATOM 834 O O . LYS A 1 102 ? -17.922 -9.960 9.299 1.00 87.56 102 LYS A O 1
ATOM 839 N N . SER A 1 103 ? -17.426 -9.470 11.440 1.00 86.06 103 SER A N 1
ATOM 840 C CA . SER A 1 103 ? -18.792 -9.568 11.968 1.00 86.06 103 SER A CA 1
ATOM 841 C C . SER A 1 103 ? -19.628 -8.304 11.741 1.00 86.06 103 SER A C 1
ATOM 843 O O . SER A 1 103 ? -20.818 -8.316 12.031 1.00 86.06 103 SER A O 1
ATOM 845 N N . LYS A 1 104 ? -19.032 -7.236 11.186 1.00 84.31 104 LYS A N 1
ATOM 846 C CA . LYS A 1 104 ? -19.644 -5.905 11.013 1.00 84.31 104 LYS A CA 1
ATOM 847 C C . LYS A 1 104 ? -20.156 -5.291 12.324 1.00 84.31 104 LYS A C 1
ATOM 849 O O . LYS A 1 104 ? -21.046 -4.438 12.315 1.00 84.31 104 LYS A O 1
ATOM 854 N N . ASN A 1 105 ? -19.584 -5.706 13.449 1.00 82.88 105 ASN A N 1
ATOM 855 C CA . ASN A 1 105 ? -19.986 -5.237 14.764 1.00 82.88 105 ASN A CA 1
ATOM 856 C C . ASN A 1 105 ? -19.299 -3.909 15.079 1.00 82.88 105 ASN A C 1
ATOM 858 O O . ASN A 1 105 ? -18.082 -3.791 14.978 1.00 82.88 105 ASN A O 1
ATOM 862 N N . SER A 1 106 ? -20.092 -2.920 15.491 1.00 80.56 106 SER A N 1
ATOM 863 C CA . SER A 1 106 ? -19.573 -1.649 15.993 1.00 80.56 106 SER A CA 1
ATOM 864 C C . SER A 1 106 ? -19.223 -1.808 17.468 1.00 80.56 106 SER A C 1
ATOM 866 O O . SER A 1 106 ? -20.112 -1.795 18.316 1.00 80.56 106 SER A O 1
ATOM 868 N N . THR A 1 107 ? -17.940 -1.938 17.778 1.00 85.81 107 THR A N 1
ATOM 869 C CA . THR A 1 107 ? -17.420 -1.964 19.149 1.00 85.81 107 THR A CA 1
ATOM 870 C C . THR A 1 107 ? -16.737 -0.634 19.482 1.00 85.81 107 THR A C 1
ATOM 872 O O . THR A 1 107 ? -16.470 0.189 18.603 1.00 85.81 107 THR A O 1
ATOM 875 N N . ASN A 1 108 ? -16.432 -0.389 20.759 1.00 88.75 108 ASN A N 1
ATOM 876 C CA . ASN A 1 108 ? -15.610 0.773 21.130 1.00 88.75 108 ASN A CA 1
ATOM 877 C C . ASN A 1 108 ? -14.233 0.713 20.451 1.00 88.75 108 ASN A C 1
ATOM 879 O O . ASN A 1 108 ? -13.695 1.737 20.042 1.00 88.75 108 ASN A O 1
ATOM 883 N N . LEU A 1 109 ? -13.715 -0.500 20.248 1.00 88.56 109 LEU A N 1
ATOM 884 C CA . LEU A 1 109 ? -12.452 -0.742 19.565 1.00 88.56 109 LEU A CA 1
ATOM 885 C C . LEU A 1 109 ? -12.486 -0.317 18.090 1.00 88.56 109 LEU A C 1
ATOM 887 O O . LEU A 1 109 ? -11.535 0.296 17.617 1.00 88.56 109 LEU A O 1
ATOM 891 N N . THR A 1 110 ? -13.577 -0.586 17.360 1.00 89.19 110 THR A N 1
ATOM 892 C CA . THR A 1 110 ? -13.693 -0.159 15.953 1.00 89.19 110 THR A CA 1
ATOM 893 C C . THR A 1 11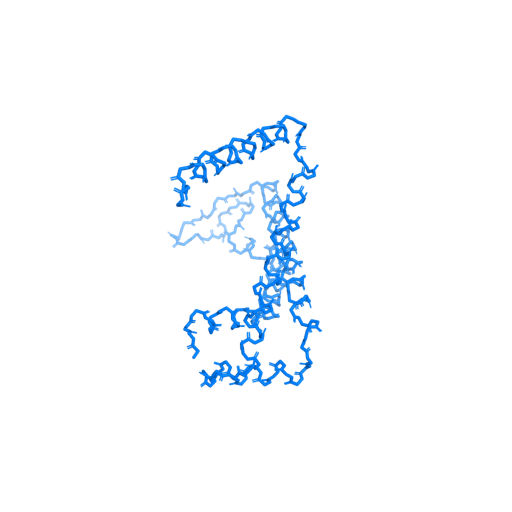0 ? -13.767 1.357 15.811 1.00 89.19 110 THR A C 1
ATOM 895 O O . THR A 1 110 ? -13.201 1.896 14.867 1.00 89.19 110 THR A O 1
ATOM 898 N N . LYS A 1 111 ? -14.419 2.049 16.756 1.00 89.50 111 LYS A N 1
ATOM 899 C CA . LYS A 1 111 ? -14.471 3.519 16.765 1.00 89.50 111 LYS A CA 1
ATOM 900 C C . LYS A 1 111 ? -13.096 4.121 17.040 1.00 89.50 111 LYS A C 1
ATOM 902 O O . LYS A 1 111 ? -12.627 4.917 16.237 1.00 89.50 111 LYS A O 1
ATOM 907 N N . ARG A 1 112 ? -12.412 3.635 18.084 1.00 92.06 112 ARG A N 1
ATOM 908 C CA . ARG A 1 112 ? -11.035 4.042 18.409 1.00 92.06 112 ARG A CA 1
ATOM 909 C C . ARG A 1 112 ? -10.090 3.819 17.227 1.00 92.06 112 ARG A C 1
ATOM 911 O O . ARG A 1 112 ? -9.294 4.685 16.899 1.00 92.06 112 ARG A O 1
ATOM 918 N N . ALA A 1 113 ? -10.202 2.672 16.555 1.00 91.94 113 ALA A N 1
ATOM 919 C CA . ALA A 1 113 ? -9.409 2.382 15.363 1.00 91.94 113 ALA A CA 1
ATOM 920 C C . ALA A 1 113 ? -9.695 3.355 14.215 1.00 91.94 113 ALA A C 1
ATOM 922 O O . ALA A 1 113 ? -8.762 3.776 13.542 1.00 91.94 113 ALA A O 1
ATOM 923 N N . TYR A 1 114 ? -10.957 3.712 13.985 1.00 92.44 114 TYR A N 1
ATOM 924 C CA . TYR A 1 114 ? -11.321 4.662 12.938 1.00 92.44 114 TYR A CA 1
ATOM 925 C C . TYR A 1 114 ? -10.788 6.073 13.220 1.00 92.44 114 TYR A C 1
ATOM 927 O O . TYR A 1 114 ? -10.167 6.666 12.341 1.00 92.44 114 TYR A O 1
ATOM 935 N N . GLU A 1 115 ? -10.963 6.572 14.445 1.00 92.75 115 GLU A N 1
ATOM 936 C CA . GLU A 1 115 ? -10.439 7.873 14.887 1.00 92.75 115 GLU A CA 1
ATOM 937 C C . GLU A 1 115 ? -8.910 7.919 14.773 1.00 92.75 115 GLU A C 1
ATOM 939 O O . GLU A 1 115 ? -8.357 8.836 14.168 1.00 92.75 115 GLU A O 1
ATOM 944 N N . TRP A 1 116 ? -8.221 6.870 15.233 1.00 94.25 116 TRP A N 1
ATOM 945 C CA . TRP A 1 116 ? -6.764 6.794 15.132 1.00 94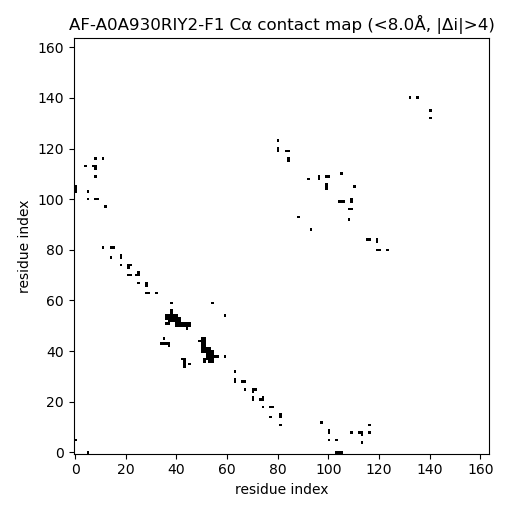.25 116 TRP A CA 1
ATOM 946 C C . TRP A 1 116 ? -6.268 6.760 13.681 1.00 94.25 116 TRP A C 1
ATOM 948 O O . TRP A 1 116 ? -5.2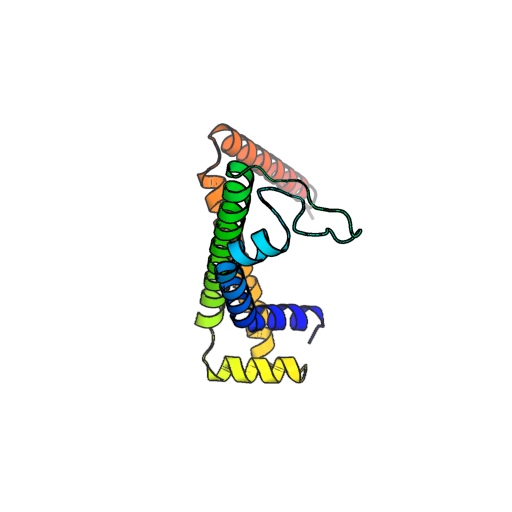49 7.362 13.356 1.00 94.25 116 TRP A O 1
ATOM 958 N N . ILE A 1 117 ? -6.990 6.094 12.771 1.00 93.62 117 ILE A N 1
ATOM 959 C CA . ILE A 1 117 ? -6.654 6.111 11.338 1.00 93.62 117 ILE A CA 1
ATOM 960 C C . ILE A 1 117 ? -6.713 7.537 10.782 1.00 93.62 117 ILE A C 1
ATOM 962 O O . ILE A 1 117 ? -5.821 7.918 10.024 1.00 93.62 117 ILE A O 1
ATOM 966 N N . GLN A 1 118 ? -7.730 8.319 11.154 1.00 91.75 118 GLN A N 1
ATOM 967 C CA . GLN A 1 118 ? -7.836 9.716 10.728 1.00 91.75 118 GLN A CA 1
ATOM 968 C C . GLN A 1 118 ? -6.673 10.550 11.266 1.00 91.75 118 GLN A C 1
ATOM 970 O O . GLN A 1 118 ? -6.101 11.344 10.524 1.00 91.75 118 GLN A O 1
ATOM 975 N N . GLU A 1 119 ? -6.284 10.328 12.521 1.00 90.69 119 GLU A N 1
ATOM 976 C CA . GLU A 1 119 ? -5.155 11.026 13.131 1.00 90.69 119 GLU A CA 1
ATOM 977 C C . GLU A 1 119 ? -3.837 10.692 12.422 1.00 90.69 119 GLU A C 1
ATOM 979 O O . GLU A 1 119 ? -3.096 11.585 12.019 1.00 90.69 119 GLU A O 1
ATOM 984 N N . VAL A 1 120 ? -3.577 9.405 12.167 1.00 90.75 120 VAL A N 1
ATOM 985 C CA . VAL A 1 120 ? -2.406 8.949 11.401 1.00 90.75 120 VAL A CA 1
ATOM 986 C C . VAL A 1 120 ? -2.377 9.578 10.008 1.00 90.75 120 VAL A C 1
ATOM 988 O O . VAL A 1 120 ? -1.317 10.011 9.550 1.00 90.75 120 VAL A O 1
ATOM 991 N N . ASP A 1 121 ? -3.518 9.644 9.325 1.00 88.69 121 ASP A N 1
ATOM 992 C CA . ASP A 1 121 ? -3.606 10.250 7.998 1.00 88.69 121 ASP A CA 1
ATOM 993 C C . ASP A 1 121 ? -3.376 11.768 8.050 1.00 88.69 121 ASP A C 1
ATOM 995 O O . ASP A 1 121 ? -2.674 12.303 7.187 1.00 88.69 121 ASP A O 1
ATOM 999 N N . TYR A 1 122 ? -3.871 12.448 9.086 1.00 88.56 122 TYR A N 1
ATOM 1000 C CA . TYR A 1 122 ? -3.584 13.859 9.339 1.00 88.56 122 TYR A CA 1
ATOM 1001 C C . TYR A 1 122 ? -2.087 14.094 9.578 1.00 88.56 122 TYR A C 1
ATOM 1003 O O . TYR A 1 122 ? -1.489 14.920 8.892 1.00 88.56 122 TYR A O 1
ATOM 1011 N N . TYR A 1 123 ? -1.439 13.316 10.453 1.00 85.81 123 TYR A N 1
ATOM 1012 C CA . TYR A 1 123 ? 0.003 13.431 10.712 1.00 85.81 123 TYR A CA 1
ATOM 1013 C C . TYR A 1 123 ? 0.852 13.199 9.463 1.00 85.81 123 TYR A C 1
ATOM 1015 O O . TYR A 1 123 ? 1.851 13.886 9.241 1.00 85.81 123 TYR A O 1
ATOM 1023 N N . LEU A 1 124 ? 0.481 12.213 8.644 1.00 82.19 124 LEU A N 1
ATOM 1024 C CA . LEU A 1 124 ? 1.199 11.932 7.407 1.00 82.19 124 LEU A CA 1
ATOM 1025 C C . LEU A 1 124 ? 1.014 13.058 6.389 1.00 82.19 124 LEU A C 1
ATOM 1027 O O . LEU A 1 124 ? 1.986 13.408 5.726 1.00 82.19 124 LEU A O 1
ATOM 1031 N N . THR A 1 125 ? -0.189 13.624 6.282 1.00 80.31 125 THR A N 1
ATOM 1032 C CA . THR A 1 125 ? -0.498 14.717 5.345 1.00 80.31 125 THR A CA 1
ATOM 1033 C C . THR A 1 125 ? 0.171 16.022 5.768 1.00 80.31 125 THR A C 1
ATOM 1035 O O . THR A 1 125 ? 0.903 16.5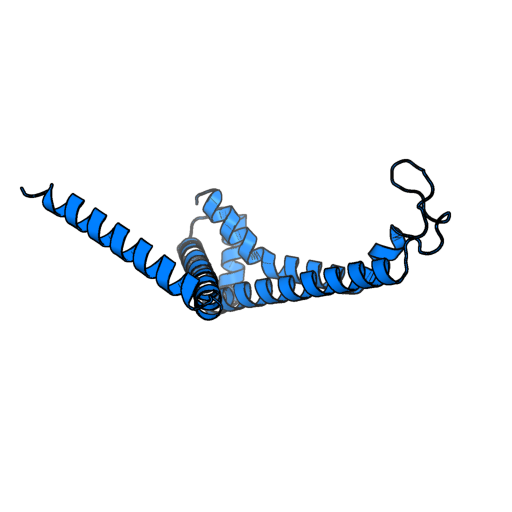98 4.972 1.00 80.31 125 THR A O 1
ATOM 1038 N N . ALA A 1 126 ? 0.049 16.418 7.038 1.00 72.38 126 ALA A N 1
ATOM 1039 C CA . ALA A 1 126 ? 0.689 17.620 7.575 1.00 72.38 126 ALA A CA 1
ATOM 1040 C C . ALA A 1 126 ? 2.213 17.598 7.376 1.00 72.38 126 ALA A C 1
ATOM 1042 O O . ALA A 1 126 ? 2.820 18.593 6.999 1.00 72.38 126 ALA A O 1
ATOM 1043 N N . ARG A 1 127 ? 2.843 16.427 7.531 1.00 60.78 127 ARG A N 1
ATOM 1044 C CA . ARG A 1 127 ? 4.277 16.271 7.267 1.00 60.78 127 ARG A CA 1
ATOM 1045 C C . ARG A 1 127 ? 4.641 16.431 5.786 1.00 60.78 127 ARG A C 1
ATOM 1047 O O . ARG A 1 127 ? 5.748 16.875 5.490 1.00 60.78 127 ARG A O 1
ATOM 1054 N N . TYR A 1 128 ? 3.757 16.043 4.865 1.00 58.94 128 TYR A N 1
ATOM 1055 C CA . TYR A 1 128 ? 3.954 16.313 3.439 1.00 58.94 128 TYR A CA 1
ATOM 1056 C C . TYR A 1 128 ? 3.838 17.805 3.144 1.00 58.94 128 TYR A C 1
ATOM 1058 O O . TYR A 1 128 ? 4.666 18.315 2.397 1.00 58.94 128 TYR A O 1
ATOM 1066 N N . ASP A 1 129 ? 2.882 18.496 3.759 1.00 58.50 129 ASP A N 1
ATOM 1067 C CA . ASP A 1 129 ? 2.715 19.942 3.601 1.00 58.50 129 ASP A CA 1
ATOM 1068 C C . ASP A 1 129 ? 3.914 20.709 4.179 1.00 58.50 129 ASP A C 1
ATOM 1070 O O . ASP A 1 129 ? 4.424 21.617 3.528 1.00 58.50 129 ASP A O 1
ATOM 1074 N N . ASP A 1 130 ? 4.463 20.270 5.315 1.00 57.62 130 ASP A N 1
ATOM 1075 C CA . ASP A 1 130 ? 5.701 20.813 5.883 1.00 57.62 130 ASP A CA 1
ATOM 1076 C C . ASP A 1 130 ? 6.927 20.532 4.998 1.00 57.62 130 ASP A C 1
ATOM 1078 O O . ASP A 1 130 ? 7.766 21.412 4.804 1.00 57.62 130 ASP A O 1
ATOM 1082 N N . GLU A 1 131 ? 7.062 19.325 4.430 1.00 59.53 131 GLU A N 1
ATOM 1083 C CA . GLU A 1 131 ? 8.135 19.018 3.471 1.00 59.53 131 GLU A CA 1
ATOM 1084 C C . GLU A 1 131 ? 7.997 19.849 2.188 1.00 59.53 131 GLU A C 1
ATOM 1086 O O . GLU A 1 131 ? 9.002 20.332 1.665 1.00 59.53 131 GLU A O 1
ATOM 1091 N N . ILE A 1 132 ? 6.780 20.041 1.678 1.00 59.69 132 ILE A N 1
ATOM 1092 C CA . ILE A 1 132 ? 6.505 20.905 0.525 1.00 59.69 132 ILE A CA 1
ATOM 1093 C C . ILE A 1 132 ? 6.871 22.345 0.879 1.00 59.69 132 ILE A C 1
ATOM 1095 O O . ILE A 1 132 ? 7.655 22.957 0.159 1.00 59.69 132 ILE 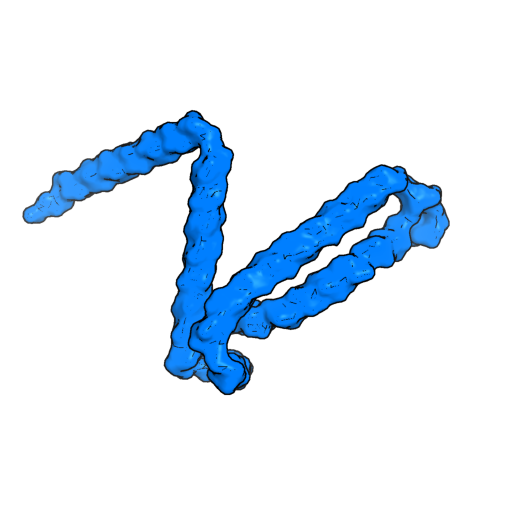A O 1
ATOM 1099 N N . TYR A 1 133 ? 6.407 22.853 2.022 1.00 55.94 133 TYR A N 1
ATOM 1100 C CA . TYR A 1 133 ? 6.708 24.199 2.494 1.00 55.94 133 TYR A CA 1
ATOM 1101 C C . TYR A 1 133 ? 8.208 24.417 2.692 1.00 55.94 133 TYR A C 1
ATOM 1103 O O . TYR A 1 133 ? 8.754 25.427 2.260 1.00 55.94 133 TYR A O 1
ATOM 1111 N N . LEU A 1 134 ? 8.929 23.462 3.276 1.00 58.72 134 LEU A N 1
ATOM 1112 C CA . LEU A 1 134 ? 10.382 23.551 3.437 1.00 58.72 134 LEU A CA 1
ATOM 1113 C C . LEU A 1 134 ? 11.119 23.559 2.092 1.00 58.72 134 LEU A C 1
ATOM 1115 O O . LEU A 1 134 ? 12.101 24.293 1.962 1.00 58.72 134 LEU A O 1
ATOM 1119 N N . ASN A 1 135 ? 10.621 22.812 1.103 1.00 59.09 135 ASN A N 1
ATOM 1120 C CA . ASN A 1 135 ? 11.199 22.711 -0.238 1.00 59.09 135 ASN A CA 1
ATOM 1121 C C . ASN A 1 135 ? 10.743 23.814 -1.212 1.00 59.09 135 ASN A C 1
ATOM 1123 O O . ASN A 1 135 ? 11.323 23.925 -2.292 1.00 59.09 135 ASN A O 1
ATOM 1127 N N . MET A 1 136 ? 9.751 24.634 -0.847 1.00 61.72 136 MET A N 1
ATOM 1128 C CA . MET A 1 136 ? 9.340 25.799 -1.633 1.00 61.72 136 MET A CA 1
ATOM 1129 C C . MET A 1 136 ? 10.449 26.852 -1.701 1.00 61.72 136 MET A C 1
ATOM 1131 O O . MET A 1 136 ? 11.135 27.158 -0.714 1.00 61.72 136 MET A O 1
ATOM 1135 N N . THR A 1 137 ? 10.574 27.457 -2.877 1.00 65.81 137 THR A N 1
ATOM 1136 C CA . THR A 1 137 ? 11.411 28.633 -3.108 1.00 65.81 137 THR A CA 1
ATOM 1137 C C . THR A 1 137 ? 10.891 29.837 -2.313 1.00 65.81 137 THR A C 1
ATOM 1139 O O . THR A 1 137 ? 9.744 29.876 -1.864 1.00 65.81 137 THR A O 1
ATOM 1142 N N . GLY A 1 138 ? 11.747 30.842 -2.095 1.00 66.62 138 GLY A N 1
ATOM 1143 C CA . GLY A 1 138 ? 11.370 32.029 -1.316 1.00 66.62 138 GLY A CA 1
ATOM 1144 C C . GLY A 1 138 ? 10.147 32.770 -1.874 1.00 66.62 138 GLY A C 1
ATOM 1145 O O . GLY A 1 138 ? 9.368 33.314 -1.100 1.00 66.62 138 GLY A O 1
ATOM 1146 N N . GLU A 1 139 ? 9.949 32.745 -3.193 1.00 68.88 139 GLU A N 1
ATOM 1147 C CA . GLU A 1 139 ? 8.818 33.396 -3.868 1.00 68.88 139 GLU A CA 1
ATOM 1148 C C . GLU A 1 139 ? 7.491 32.662 -3.625 1.00 68.88 139 GLU A C 1
ATOM 1150 O O . GLU A 1 139 ? 6.485 33.303 -3.324 1.00 68.88 139 GLU A O 1
ATOM 1155 N N . GLU A 1 140 ? 7.491 31.328 -3.657 1.00 71.44 140 GLU A N 1
ATOM 1156 C CA . GLU A 1 140 ? 6.296 30.508 -3.401 1.00 71.44 140 GLU A CA 1
ATOM 1157 C C . GLU A 1 140 ? 5.792 30.671 -1.955 1.00 71.44 140 GLU A C 1
ATOM 1159 O O . GLU A 1 140 ? 4.588 30.771 -1.719 1.00 71.44 140 GLU A O 1
ATOM 1164 N N . LYS A 1 141 ? 6.710 30.810 -0.987 1.00 72.38 141 LYS A N 1
ATOM 1165 C CA . LYS A 1 141 ? 6.368 31.100 0.420 1.00 72.38 141 LYS A CA 1
ATOM 1166 C C . LYS A 1 141 ? 5.709 32.468 0.592 1.00 72.38 141 LYS A C 1
ATOM 1168 O O . LYS A 1 141 ? 4.752 32.601 1.347 1.00 72.38 141 LYS A O 1
ATOM 1173 N N . ILE A 1 142 ? 6.221 33.488 -0.101 1.00 75.06 142 ILE A N 1
ATOM 1174 C CA . ILE A 1 142 ? 5.661 34.848 -0.054 1.00 75.06 142 ILE A CA 1
ATOM 1175 C C . ILE A 1 142 ? 4.254 34.871 -0.660 1.00 75.06 142 ILE A C 1
ATOM 1177 O O . ILE A 1 142 ? 3.381 35.565 -0.140 1.00 75.06 142 ILE A O 1
ATOM 1181 N N . GLN A 1 143 ? 4.025 34.103 -1.726 1.00 76.62 143 GLN A N 1
ATOM 1182 C CA . GLN A 1 143 ? 2.718 34.012 -2.369 1.00 76.62 143 GLN A CA 1
ATOM 1183 C C . GLN A 1 143 ? 1.676 33.348 -1.456 1.00 76.62 143 GLN A C 1
ATOM 1185 O O . GLN A 1 143 ? 0.601 33.911 -1.271 1.00 76.62 143 GLN A O 1
ATOM 1190 N N . GLN A 1 144 ? 2.015 32.233 -0.799 1.00 75.06 144 GLN A N 1
ATOM 1191 C CA . GLN A 1 144 ? 1.111 31.599 0.171 1.00 75.06 144 GLN A CA 1
ATOM 1192 C C . GLN A 1 144 ? 0.781 32.508 1.363 1.00 75.06 144 GLN A C 1
ATOM 1194 O O . GLN A 1 144 ? -0.364 32.557 1.804 1.00 75.06 144 GLN A O 1
ATOM 1199 N N . LEU A 1 145 ? 1.759 33.267 1.874 1.00 77.38 145 LEU A N 1
ATOM 1200 C CA . LEU A 1 145 ? 1.521 34.221 2.963 1.00 77.38 145 LEU A CA 1
ATOM 1201 C C . LEU A 1 145 ? 0.566 35.351 2.556 1.00 77.38 145 LEU A C 1
ATOM 1203 O O . LEU A 1 145 ? -0.231 35.792 3.382 1.00 77.38 145 LEU A O 1
ATOM 1207 N N . ARG A 1 146 ? 0.623 35.809 1.298 1.00 79.75 146 ARG A N 1
ATOM 1208 C CA . ARG A 1 146 ? -0.349 36.779 0.771 1.00 79.75 146 ARG A CA 1
ATOM 1209 C C . ARG A 1 146 ? -1.750 36.194 0.692 1.00 79.75 146 ARG A C 1
ATOM 1211 O O . ARG A 1 146 ? -2.679 36.848 1.143 1.00 79.75 146 ARG A O 1
ATOM 1218 N N . GLU A 1 147 ? -1.888 34.976 0.179 1.00 81.00 147 GLU A N 1
ATOM 1219 C CA . GLU A 1 147 ? -3.187 34.298 0.082 1.00 81.00 147 GLU A CA 1
ATOM 1220 C C . GLU A 1 147 ? -3.808 34.066 1.469 1.00 81.00 147 GLU A C 1
ATOM 1222 O O . GLU A 1 147 ? -4.999 34.297 1.658 1.00 81.00 147 GLU A O 1
ATOM 1227 N N . MET A 1 148 ? -3.002 33.702 2.475 1.00 76.75 148 MET A N 1
ATOM 1228 C CA . MET A 1 148 ? -3.473 33.609 3.863 1.00 76.75 148 MET A CA 1
ATOM 1229 C C . MET A 1 148 ? -3.925 34.962 4.423 1.00 76.75 148 MET A C 1
ATOM 1231 O O . MET A 1 148 ? -4.969 35.031 5.061 1.00 76.75 148 MET A O 1
ATOM 1235 N N . GLN A 1 149 ? -3.180 36.043 4.167 1.00 73.50 149 GLN A N 1
ATOM 1236 C CA . GLN A 1 149 ? -3.583 37.386 4.601 1.00 73.50 149 GLN A CA 1
ATOM 1237 C C . GLN A 1 149 ? -4.867 37.863 3.919 1.00 73.50 149 GLN A C 1
ATOM 1239 O O . GLN A 1 149 ? -5.670 38.548 4.544 1.00 73.50 149 GLN A O 1
ATOM 1244 N N . GLU A 1 150 ? -5.064 37.531 2.646 1.00 82.25 150 GLU A N 1
ATOM 1245 C CA . GLU A 1 150 ? -6.303 37.837 1.929 1.00 82.25 150 GLU A CA 1
ATOM 1246 C C . GLU A 1 150 ? -7.489 37.079 2.535 1.00 82.25 150 GLU A C 1
ATOM 1248 O O . GLU A 1 150 ? -8.508 37.702 2.824 1.00 82.25 150 GLU A O 1
ATOM 1253 N N . LEU A 1 151 ? -7.327 35.788 2.841 1.00 81.50 151 LEU A N 1
ATOM 1254 C CA . LEU A 1 151 ? -8.350 34.989 3.526 1.00 81.50 151 LEU A CA 1
ATOM 1255 C C . LEU A 1 151 ? -8.667 35.504 4.939 1.00 81.50 151 LEU A C 1
ATOM 1257 O O . LEU A 1 151 ? -9.836 35.538 5.323 1.00 81.50 151 LEU A O 1
ATOM 1261 N N . ASP A 1 152 ? -7.660 35.932 5.704 1.00 74.94 152 ASP A N 1
ATOM 1262 C CA . ASP A 1 152 ? -7.859 36.522 7.035 1.00 74.94 152 ASP A CA 1
ATOM 1263 C C . ASP A 1 152 ? -8.614 37.858 6.951 1.00 74.94 152 ASP A C 1
ATOM 1265 O O . ASP A 1 152 ? -9.524 38.110 7.743 1.00 74.94 152 ASP A O 1
ATOM 1269 N N . ASN A 1 153 ? -8.296 38.692 5.956 1.00 81.94 153 ASN A N 1
ATOM 1270 C CA . ASN A 1 153 ? -9.014 39.944 5.709 1.00 81.94 153 ASN A CA 1
ATOM 1271 C C . ASN A 1 153 ? -10.470 39.686 5.284 1.00 81.94 153 ASN A C 1
ATOM 1273 O O . ASN A 1 153 ? -11.381 40.349 5.778 1.00 81.94 153 ASN A O 1
ATOM 1277 N N . GLU A 1 154 ? -10.708 38.700 4.414 1.00 82.38 154 GLU A N 1
ATOM 1278 C CA . GLU A 1 154 ? -12.060 38.288 4.021 1.00 82.38 154 GLU A CA 1
ATOM 1279 C C . GLU A 1 154 ? -12.859 37.750 5.215 1.00 82.38 154 GLU A C 1
ATOM 1281 O O . GLU A 1 154 ? -14.045 38.055 5.365 1.00 82.38 154 GLU A O 1
ATOM 1286 N N . PHE A 1 155 ? -12.221 36.979 6.099 1.00 73.81 155 PHE A N 1
ATOM 1287 C CA . PHE A 1 155 ? -12.847 36.491 7.323 1.00 73.81 155 PHE A CA 1
ATOM 1288 C C . PHE A 1 155 ? -13.196 37.633 8.287 1.00 73.81 155 PHE A C 1
ATOM 1290 O O . PHE A 1 155 ? -14.309 37.664 8.816 1.00 73.81 155 PHE A O 1
ATOM 1297 N N . GLU A 1 156 ? -12.296 38.600 8.489 1.00 80.81 156 GLU A N 1
ATOM 1298 C CA . GLU A 1 156 ? -12.581 39.793 9.294 1.00 80.81 156 GLU A CA 1
ATOM 1299 C C . GLU A 1 156 ? -13.754 40.608 8.739 1.00 80.81 156 GLU A C 1
ATOM 1301 O O . GLU A 1 156 ? -14.625 41.027 9.505 1.00 80.81 156 GLU A O 1
ATOM 1306 N N . ASP A 1 157 ? -13.812 40.808 7.423 1.00 81.62 157 ASP A N 1
ATOM 1307 C CA . ASP A 1 157 ? -14.897 41.546 6.775 1.00 81.62 157 ASP A CA 1
ATOM 1308 C C . ASP A 1 157 ? -16.240 40.811 6.895 1.00 81.62 157 ASP A C 1
ATOM 1310 O O . ASP A 1 157 ? -17.273 41.439 7.152 1.00 81.62 157 ASP A O 1
ATOM 1314 N N . MET A 1 158 ? -16.239 39.475 6.808 1.00 74.44 158 MET A N 1
ATOM 1315 C CA . MET A 1 158 ? -17.427 38.664 7.087 1.00 74.44 158 MET A CA 1
ATOM 1316 C C . MET A 1 158 ? -17.874 38.776 8.551 1.00 74.44 158 MET A C 1
ATOM 1318 O O . MET A 1 158 ? -19.071 38.886 8.813 1.00 74.44 158 MET A O 1
ATOM 1322 N N . MET A 1 159 ? -16.942 38.796 9.508 1.00 73.50 159 MET A N 1
ATOM 1323 C CA . MET A 1 159 ? -17.256 38.903 10.940 1.00 73.50 159 MET A CA 1
ATOM 1324 C C . MET A 1 159 ? -17.754 40.298 11.342 1.00 73.50 159 MET A C 1
ATOM 1326 O O . MET A 1 159 ? -18.616 40.406 12.214 1.00 73.50 159 MET A O 1
ATOM 1330 N N . ARG A 1 160 ? -17.292 41.366 10.677 1.00 70.75 160 ARG A N 1
ATOM 1331 C CA . ARG A 1 160 ? -17.813 42.735 10.869 1.00 70.75 160 ARG A CA 1
ATOM 1332 C C . ARG A 1 160 ? -19.256 42.906 10.380 1.00 70.75 160 ARG A C 1
ATOM 1334 O O . ARG A 1 160 ? -19.937 43.828 10.815 1.00 70.75 160 ARG A O 1
ATOM 1341 N N . GLY A 1 161 ? -19.745 42.019 9.511 1.00 60.34 161 GLY A N 1
ATOM 1342 C CA . GLY A 1 161 ? -21.140 41.991 9.058 1.00 60.34 161 GLY A CA 1
ATOM 1343 C C . GLY A 1 161 ? -22.115 41.246 9.98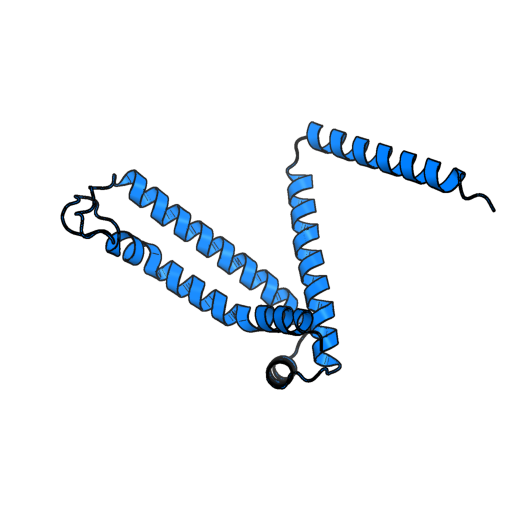3 1.00 60.34 161 GLY A C 1
ATOM 1344 O O . GLY A 1 161 ? -23.311 41.233 9.698 1.00 60.34 161 GLY A O 1
ATOM 1345 N N . VAL A 1 162 ? -21.629 40.615 11.062 1.00 57.41 162 VAL A N 1
ATOM 1346 C CA . VAL A 1 162 ? -22.413 39.748 11.972 1.00 57.41 162 VAL A CA 1
ATOM 1347 C C . VAL A 1 162 ? -22.645 40.408 13.346 1.00 57.41 162 VAL A C 1
ATOM 1349 O O . VAL A 1 162 ? -23.042 39.740 14.297 1.00 57.41 162 VAL A O 1
ATOM 1352 N N . GLU A 1 163 ? -22.452 41.726 13.478 1.00 49.72 163 GLU A N 1
ATOM 1353 C CA . GLU A 1 163 ? -22.848 42.451 14.696 1.00 49.72 163 GLU A CA 1
ATOM 1354 C C . GLU A 1 163 ? -24.368 42.300 14.949 1.00 49.72 163 GLU A C 1
ATOM 1356 O O . GLU A 1 163 ? -25.194 42.851 14.218 1.00 49.72 163 GLU A O 1
ATOM 1361 N N . ILE A 1 164 ? -24.721 41.523 15.985 1.00 46.91 164 ILE A N 1
ATOM 1362 C CA . ILE A 1 164 ? -26.028 41.512 16.671 1.00 46.91 164 ILE A CA 1
ATOM 1363 C C . ILE A 1 164 ? -25.897 42.349 17.940 1.00 46.91 164 ILE A C 1
ATOM 1365 O O . ILE A 1 164 ? -24.936 42.090 18.702 1.00 46.91 164 ILE A O 1
#

Solvent-accessible surface area (backbone atoms only — not comparable to full-atom values): 9236 Å² total; per-residue (Å²): 105,55,72,65,59,51,50,53,52,51,54,60,73,43,41,68,59,53,41,51,51,41,51,55,48,51,81,36,42,61,61,58,47,59,74,78,50,39,66,80,27,72,81,46,63,45,100,83,71,44,62,35,65,47,43,58,69,68,60,53,50,51,53,43,54,50,50,45,52,52,39,51,56,49,40,50,52,52,51,53,57,49,47,65,58,49,73,82,49,54,76,66,54,52,52,50,46,53,53,29,63,74,69,59,51,71,45,74,64,53,51,54,52,49,54,50,51,53,50,56,50,46,55,56,48,54,51,49,53,50,52,48,59,71,68,47,53,77,65,59,53,53,51,52,54,49,55,51,50,50,52,52,50,52,50,50,58,55,55,68,73,62,80,125

Nearest PDB structures (foldseek):
  6nrc-assembly1_4  TM=4.384E-01  e=2.754E+00  Homo sapiens
  6rw8-assembly1_A  TM=2.120E-01  e=6.334E+00  Xenorhabdus nematophila